Protein AF-A0A441TP13-F1 (afdb_monomer)

Nearest PDB structures (foldseek):
  1lea-assembly1_A  TM=7.183E-01  e=1.952E-02  Escherichia coli
  1leb-assembly1_A  TM=7.577E-01  e=7.371E-02  Escherichia coli
  3jso-assembly1_B  TM=7.380E-01  e=6.957E-02  Escherichia coli K-12
  5fd6-assembly2_C  TM=6.391E-01  e=6.957E-02  Rhizobium leguminosarum bv. viciae
  5ey2-assembly1_D  TM=4.368E-01  e=7.434E-01  Bacillus cereus ATCC 14579

Solvent-accessible surface area (backbone atoms only — not comparable to full-atom values): 8084 Å² total; per-residue (Å²): 108,68,78,59,50,68,39,88,64,44,77,23,45,45,64,70,59,55,49,51,54,49,50,54,48,29,46,77,72,72,40,57,91,72,62,68,55,70,72,56,44,48,56,54,48,52,41,56,64,56,32,63,70,90,78,46,84,79,52,67,76,56,55,52,53,56,56,58,34,66,79,44,59,77,76,48,27,40,46,50,53,52,49,50,49,24,33,77,71,71,45,74,46,74,48,45,64,56,45,7,48,25,59,74,37,89,44,47,71,57,22,50,50,51,50,52,51,42,33,74,70,60,50,35,48,81,44,66,50,100,83,70,49,58,43,49,43,68,56,79,134

Foldseek 3Di:
DVVQVVPVCSLQADLVVSLVVQCVVCVVVVNNVVRDDSVVSVVVSVCVSCVVPPDRPPPVVVVVLLVLLVVDDPLLSSLSSVQAVCQVVVHFGDQLCSQQRSSVHRDSVVSVVSVVVCVVSQQWDWDADPVGGIDIHGRDD

Structure (mmCIF, N/CA/C/O backbone):
data_AF-A0A441TP13-F1
#
_entry.id   AF-A0A441TP13-F1
#
loop_
_atom_site.group_PDB
_atom_site.id
_atom_site.type_symbol
_atom_site.label_atom_id
_atom_site.label_alt_id
_atom_site.label_comp_id
_atom_site.label_asym_id
_atom_site.label_entity_id
_atom_site.label_seq_id
_atom_site.pdbx_PDB_ins_code
_atom_site.Cartn_x
_atom_site.Cartn_y
_atom_site.Cartn_z
_atom_site.occupancy
_atom_site.B_iso_or_equiv
_atom_site.auth_seq_id
_atom_site.auth_comp_id
_atom_site.auth_asym_id
_atom_site.auth_atom_id
_atom_site.pdbx_PDB_model_num
ATOM 1 N N . LEU A 1 1 ? 6.213 -7.451 -19.110 1.00 63.38 1 LEU A N 1
ATOM 2 C CA . LEU A 1 1 ? 5.313 -6.929 -18.051 1.00 63.38 1 LEU A CA 1
ATOM 3 C C . LEU A 1 1 ? 4.604 -8.044 -17.280 1.00 63.38 1 LEU A C 1
ATOM 5 O O . LEU A 1 1 ? 4.784 -8.091 -16.073 1.00 63.38 1 LEU A O 1
ATOM 9 N N . ARG A 1 2 ? 3.884 -8.974 -17.937 1.00 64.75 2 ARG A N 1
ATOM 10 C CA . ARG A 1 2 ? 3.243 -10.126 -17.258 1.00 64.75 2 ARG A CA 1
ATOM 11 C C . ARG A 1 2 ? 4.195 -10.891 -16.329 1.00 64.75 2 ARG A C 1
ATOM 13 O O . ARG A 1 2 ? 3.844 -11.111 -15.188 1.00 64.75 2 ARG A O 1
ATOM 20 N N . ALA A 1 3 ? 5.426 -11.179 -16.759 1.00 64.81 3 ALA A N 1
ATOM 21 C CA . ALA A 1 3 ? 6.427 -11.856 -15.920 1.00 64.81 3 ALA A CA 1
ATOM 22 C C . ALA A 1 3 ? 6.905 -11.043 -14.695 1.00 64.81 3 ALA A C 1
ATOM 24 O O . ALA A 1 3 ? 7.287 -11.623 -13.686 1.00 64.81 3 ALA A O 1
ATOM 25 N N . VAL A 1 4 ? 6.885 -9.704 -14.768 1.00 64.06 4 VAL A N 1
ATOM 26 C CA . VAL A 1 4 ? 7.178 -8.839 -13.610 1.00 64.06 4 VAL A CA 1
ATOM 27 C C . VAL A 1 4 ? 5.997 -8.874 -12.646 1.00 64.06 4 VAL A C 1
ATOM 29 O O . VAL A 1 4 ? 6.210 -9.034 -11.455 1.00 64.06 4 VAL A O 1
ATOM 32 N N . LEU A 1 5 ? 4.770 -8.814 -13.170 1.00 62.06 5 LEU A N 1
ATOM 33 C CA . LEU A 1 5 ? 3.522 -8.823 -12.401 1.00 62.06 5 LEU A CA 1
ATOM 34 C C . LEU A 1 5 ? 3.104 -10.199 -11.867 1.00 62.06 5 LEU A C 1
ATOM 36 O O . LEU A 1 5 ? 2.311 -10.259 -10.937 1.00 62.06 5 LEU A O 1
ATOM 40 N N . ALA A 1 6 ? 3.638 -11.280 -12.436 1.00 57.81 6 ALA A N 1
ATOM 41 C CA . ALA A 1 6 ? 3.421 -12.650 -11.981 1.00 57.81 6 ALA A CA 1
ATOM 42 C C . ALA A 1 6 ? 4.165 -12.963 -10.675 1.00 57.81 6 ALA A C 1
ATOM 44 O O . ALA A 1 6 ? 3.892 -13.984 -10.050 1.00 57.81 6 ALA A O 1
ATOM 45 N N . GLN A 1 7 ? 5.105 -12.106 -10.256 1.00 51.69 7 GLN A N 1
ATOM 46 C CA . GLN A 1 7 ? 5.691 -12.229 -8.928 1.00 51.69 7 GLN A CA 1
ATOM 47 C C . GLN A 1 7 ? 4.630 -11.880 -7.872 1.00 51.69 7 GLN A C 1
ATOM 49 O O . GLN A 1 7 ? 3.944 -10.859 -8.022 1.00 51.69 7 GLN A O 1
ATOM 54 N N . PRO A 1 8 ? 4.530 -12.653 -6.776 1.00 40.97 8 PRO A N 1
ATOM 55 C CA . PRO A 1 8 ? 3.729 -12.242 -5.636 1.00 40.97 8 PRO A CA 1
ATOM 56 C C . PRO A 1 8 ? 4.160 -10.831 -5.204 1.00 40.97 8 PRO A C 1
ATOM 58 O O . PRO A 1 8 ? 5.347 -10.493 -5.197 1.00 40.97 8 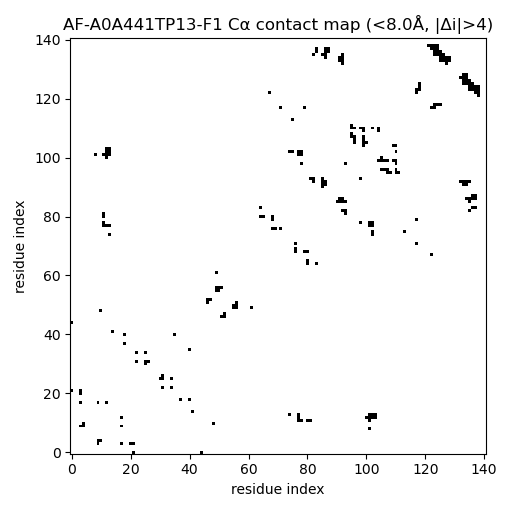PRO A O 1
ATOM 61 N N . ASP A 1 9 ? 3.173 -9.978 -4.935 1.00 46.69 9 ASP A N 1
ATOM 62 C CA . ASP A 1 9 ? 3.314 -8.565 -4.557 1.00 46.69 9 ASP A CA 1
ATOM 63 C C . ASP A 1 9 ? 3.714 -7.576 -5.670 1.00 46.69 9 ASP A C 1
ATOM 65 O O . ASP A 1 9 ? 3.705 -6.365 -5.434 1.00 46.69 9 ASP A O 1
ATOM 69 N N . ALA A 1 10 ? 4.020 -8.011 -6.899 1.00 52.50 10 ALA A N 1
ATOM 70 C CA . ALA A 1 10 ? 4.426 -7.083 -7.966 1.00 52.50 10 ALA A CA 1
ATOM 71 C C . ALA A 1 10 ? 3.327 -6.104 -8.398 1.00 52.50 10 ALA A C 1
ATOM 73 O O . ALA A 1 10 ? 3.622 -4.996 -8.850 1.00 52.50 10 ALA A O 1
ATOM 74 N N . GLY A 1 11 ? 2.061 -6.462 -8.174 1.00 53.53 11 GLY A N 1
ATOM 75 C CA . GLY A 1 11 ? 0.934 -5.543 -8.313 1.00 53.53 11 GLY A CA 1
ATOM 76 C C . GLY A 1 11 ? 1.043 -4.299 -7.425 1.00 53.53 11 GLY A C 1
ATOM 77 O O . GLY A 1 11 ? 0.409 -3.301 -7.736 1.00 53.53 11 GLY A O 1
ATOM 78 N N . PHE A 1 12 ? 1.887 -4.298 -6.387 1.00 51.16 12 PHE A N 1
ATOM 79 C CA . PHE A 1 12 ? 1.863 -3.287 -5.322 1.00 51.16 12 PHE A CA 1
ATOM 80 C C . PHE A 1 12 ? 3.241 -2.719 -4.947 1.00 51.16 12 PHE A C 1
ATOM 82 O O . PHE A 1 12 ? 3.339 -1.885 -4.052 1.00 51.16 12 PHE A O 1
ATOM 89 N N . ARG A 1 13 ? 4.315 -3.136 -5.630 1.00 61.12 13 ARG A N 1
ATOM 90 C CA . ARG A 1 13 ? 5.662 -2.571 -5.435 1.00 61.12 13 ARG A CA 1
ATOM 91 C C . ARG A 1 13 ? 5.765 -1.136 -5.970 1.00 61.12 13 ARG A C 1
ATOM 93 O O . ARG A 1 13 ? 5.041 -0.743 -6.894 1.00 61.12 13 ARG A O 1
ATOM 100 N N . VAL A 1 14 ? 6.710 -0.373 -5.416 1.00 62.00 14 VAL A N 1
ATOM 101 C CA . VAL A 1 14 ? 7.054 0.988 -5.859 1.00 62.00 14 VAL A CA 1
ATOM 102 C C . VAL A 1 14 ? 7.355 0.990 -7.360 1.00 62.00 14 VAL A C 1
ATOM 104 O O . VAL A 1 14 ? 8.145 0.181 -7.847 1.00 62.00 14 VAL A O 1
ATOM 107 N N . ILE A 1 15 ? 6.745 1.926 -8.092 1.00 67.69 15 ILE A N 1
ATOM 108 C CA . ILE A 1 15 ? 6.832 2.012 -9.559 1.00 67.69 15 ILE A CA 1
ATOM 109 C C . ILE A 1 15 ? 8.290 2.078 -10.026 1.00 67.69 15 ILE A C 1
ATOM 111 O O . ILE A 1 15 ? 8.651 1.389 -10.974 1.00 67.69 15 ILE A O 1
ATOM 115 N N . GLY A 1 16 ? 9.137 2.847 -9.335 1.00 64.88 16 GLY A N 1
ATOM 116 C CA . GLY A 1 16 ? 10.564 2.946 -9.651 1.00 64.88 16 GLY A CA 1
ATOM 117 C C . GLY A 1 16 ? 11.303 1.607 -9.547 1.00 64.88 16 GLY A C 1
ATOM 118 O O . GLY A 1 16 ? 12.101 1.286 -10.421 1.00 64.88 16 GLY A O 1
ATOM 119 N N . VAL A 1 17 ? 10.991 0.787 -8.539 1.00 67.12 17 VAL A N 1
ATOM 120 C CA . VAL A 1 17 ? 11.589 -0.551 -8.367 1.00 67.12 17 VAL A CA 1
ATOM 121 C C . VAL A 1 17 ? 11.109 -1.497 -9.466 1.00 67.12 17 VAL A C 1
ATOM 123 O O . VAL A 1 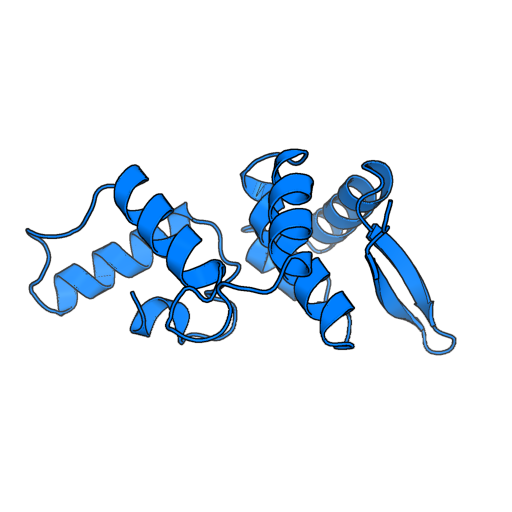17 ? 11.918 -2.167 -10.103 1.00 67.12 17 VAL A O 1
ATOM 126 N N . LEU A 1 18 ? 9.802 -1.498 -9.749 1.00 71.31 18 LEU A N 1
ATOM 127 C CA . LEU A 1 18 ? 9.222 -2.295 -10.834 1.00 71.31 18 LEU A CA 1
ATOM 128 C C . LEU A 1 18 ? 9.779 -1.903 -12.202 1.00 71.31 18 LEU A C 1
ATOM 130 O O . LEU A 1 18 ? 9.981 -2.769 -13.050 1.00 71.31 18 LEU A O 1
ATOM 134 N N . TYR A 1 19 ? 10.038 -0.613 -12.410 1.00 79.69 19 TYR A N 1
ATOM 135 C CA . TYR A 1 19 ? 10.637 -0.106 -13.633 1.00 79.69 19 TYR A CA 1
ATOM 136 C C . TYR A 1 19 ? 12.079 -0.595 -13.793 1.00 79.69 19 TYR A C 1
ATOM 138 O O . TYR A 1 19 ? 12.423 -1.112 -14.850 1.00 79.69 19 TYR A O 1
ATOM 146 N N . GLN A 1 20 ? 12.900 -0.520 -12.740 1.00 75.25 20 GLN A N 1
ATOM 147 C CA . GLN A 1 20 ? 14.275 -1.031 -12.777 1.00 75.25 20 GLN A CA 1
ATOM 148 C C . GLN A 1 20 ? 14.319 -2.549 -13.006 1.00 75.25 20 GLN A C 1
ATOM 150 O O . GLN A 1 20 ? 15.057 -3.011 -13.874 1.00 75.25 20 GLN A O 1
ATOM 155 N N . GLU A 1 21 ? 13.486 -3.334 -12.314 1.00 77.50 21 GLU A N 1
ATOM 156 C CA . GLU A 1 21 ? 13.382 -4.781 -12.564 1.00 77.50 21 GLU A CA 1
ATOM 157 C C . GLU A 1 21 ? 12.932 -5.089 -14.000 1.00 77.50 21 GLU A C 1
ATOM 159 O O . GLU A 1 21 ? 13.449 -6.008 -14.642 1.00 77.50 21 GLU A O 1
ATOM 164 N N . PHE A 1 22 ? 11.974 -4.321 -14.521 1.00 80.31 22 PHE A N 1
ATOM 165 C CA . PHE A 1 22 ? 11.489 -4.465 -15.888 1.00 80.31 22 PHE A CA 1
ATOM 166 C C . PHE A 1 22 ? 12.585 -4.148 -16.916 1.00 80.31 22 PHE A C 1
ATOM 168 O O . PHE A 1 22 ? 12.785 -4.937 -17.838 1.00 80.31 22 PHE A O 1
ATOM 175 N N . VAL A 1 23 ? 13.349 -3.069 -16.717 1.00 84.12 23 VAL A N 1
ATOM 176 C CA . VAL A 1 23 ? 14.508 -2.703 -17.549 1.00 84.12 23 VAL A CA 1
ATOM 177 C C . VAL A 1 23 ? 15.564 -3.812 -17.528 1.00 84.12 23 VAL A C 1
ATOM 179 O O . VAL A 1 23 ? 16.050 -4.215 -18.584 1.00 84.12 23 VAL A O 1
ATOM 182 N N . VAL A 1 24 ? 15.907 -4.334 -16.344 1.00 83.94 24 VAL A N 1
ATOM 183 C CA . VAL A 1 24 ? 16.891 -5.419 -16.188 1.00 83.94 24 VAL A CA 1
ATOM 184 C C . VAL A 1 24 ? 16.449 -6.668 -16.949 1.00 83.94 24 VAL A C 1
ATOM 186 O O . VAL A 1 24 ? 17.236 -7.226 -17.711 1.00 83.94 24 VAL A O 1
ATOM 189 N N . ARG A 1 25 ? 15.183 -7.078 -16.820 1.00 80.88 25 ARG A N 1
ATOM 190 C CA . ARG A 1 25 ? 14.651 -8.234 -17.559 1.00 80.88 25 ARG A CA 1
ATOM 191 C C . ARG A 1 25 ? 14.627 -8.003 -19.065 1.00 80.88 25 ARG A C 1
ATOM 193 O O . ARG A 1 25 ? 15.030 -8.888 -19.805 1.00 80.88 25 ARG A O 1
ATOM 200 N N . CYS A 1 26 ? 14.225 -6.820 -19.529 1.00 84.25 26 CYS A N 1
ATOM 201 C CA . CYS A 1 26 ? 14.297 -6.495 -20.953 1.00 84.25 26 CYS A CA 1
ATOM 202 C C . CYS A 1 26 ? 15.728 -6.608 -21.489 1.00 84.25 26 CYS A C 1
ATOM 204 O O . CYS A 1 26 ? 15.907 -7.077 -22.602 1.00 84.25 26 CYS A O 1
ATOM 206 N N . ARG A 1 27 ? 16.753 -6.243 -20.710 1.00 83.12 27 ARG A N 1
ATOM 207 C CA . ARG A 1 27 ? 18.155 -6.425 -21.121 1.00 83.12 27 ARG A CA 1
ATOM 208 C C . ARG A 1 27 ? 18.559 -7.894 -21.214 1.00 83.12 27 ARG A C 1
ATOM 210 O O . ARG A 1 27 ? 19.192 -8.261 -22.196 1.00 83.12 27 ARG A O 1
ATOM 217 N N . ILE A 1 28 ? 18.182 -8.713 -20.229 1.00 82.69 28 ILE A N 1
ATOM 218 C CA . ILE A 1 28 ? 18.466 -10.161 -20.226 1.00 82.69 28 ILE A CA 1
ATOM 219 C C . ILE A 1 28 ? 17.841 -10.840 -21.455 1.00 82.69 28 ILE A C 1
ATOM 221 O O . ILE A 1 28 ? 18.482 -11.669 -22.086 1.00 82.69 28 ILE A O 1
ATOM 225 N N . GLU A 1 29 ? 16.631 -10.429 -21.834 1.00 82.62 29 GLU A N 1
ATOM 226 C CA . GLU A 1 29 ? 15.887 -10.958 -22.988 1.00 82.62 29 GLU A CA 1
ATOM 227 C C . GLU A 1 29 ? 16.285 -10.310 -24.334 1.00 82.62 29 GLU A C 1
ATOM 229 O O . GLU A 1 29 ? 15.633 -10.537 -25.350 1.00 82.62 29 GLU A O 1
ATOM 234 N N . GLY A 1 30 ? 17.308 -9.446 -24.368 1.00 85.38 30 GLY A N 1
ATOM 235 C CA . GLY A 1 30 ? 17.747 -8.765 -25.598 1.00 85.38 30 GLY A CA 1
ATOM 236 C C . GLY A 1 30 ? 16.809 -7.657 -26.111 1.00 85.38 30 GLY A C 1
ATOM 237 O O . GLY A 1 30 ? 16.993 -7.144 -27.209 1.00 85.38 30 GLY A O 1
ATOM 238 N N . LEU A 1 31 ? 15.830 -7.231 -25.312 1.00 86.12 31 LEU A N 1
ATOM 239 C CA . LEU A 1 31 ? 14.821 -6.203 -25.612 1.00 86.12 31 LEU A CA 1
ATOM 240 C C . LEU A 1 31 ? 15.210 -4.794 -25.119 1.00 86.12 31 LEU A C 1
ATOM 242 O O . LEU A 1 31 ? 14.348 -3.939 -24.914 1.00 86.12 31 LEU A O 1
ATOM 246 N N . ALA A 1 32 ? 16.497 -4.527 -24.883 1.00 78.31 32 ALA A N 1
ATOM 247 C CA . ALA A 1 32 ? 16.966 -3.282 -24.265 1.00 78.31 32 ALA A CA 1
ATOM 248 C C . ALA A 1 32 ? 16.617 -2.008 -25.064 1.00 78.31 32 ALA A C 1
ATOM 250 O O . ALA A 1 32 ? 16.390 -0.958 -24.468 1.00 78.31 32 ALA A O 1
ATOM 251 N N . SER A 1 33 ? 16.559 -2.098 -26.396 1.00 81.88 33 SER A N 1
ATOM 252 C CA . SER A 1 33 ? 16.272 -0.974 -27.301 1.00 81.88 33 SER A CA 1
ATOM 253 C C . SER A 1 33 ? 14.798 -0.563 -27.344 1.00 81.88 33 SER A C 1
ATOM 255 O O . SER A 1 33 ? 14.485 0.520 -27.827 1.00 81.88 33 SER A O 1
ATOM 257 N N . VAL A 1 34 ? 13.895 -1.405 -26.836 1.00 82.44 34 VAL A N 1
ATOM 258 C CA . VAL A 1 34 ? 12.437 -1.197 -26.880 1.00 82.44 34 VAL A CA 1
ATOM 259 C C . VAL A 1 34 ? 11.832 -1.007 -25.490 1.00 82.44 34 VAL A C 1
ATOM 261 O O . VAL A 1 34 ? 10.622 -1.141 -25.303 1.00 82.44 34 VAL A O 1
ATOM 264 N N . VAL A 1 35 ? 12.670 -0.713 -24.491 1.00 85.94 35 VAL A N 1
ATOM 265 C CA . VAL A 1 35 ? 12.212 -0.455 -23.127 1.00 85.94 35 VAL A CA 1
ATOM 266 C C . VAL A 1 35 ? 11.413 0.857 -23.106 1.00 85.94 35 VAL A C 1
ATOM 268 O O . VAL A 1 35 ? 11.991 1.904 -23.394 1.00 85.94 35 VAL A O 1
ATOM 271 N N . PRO A 1 36 ? 10.104 0.839 -22.775 1.00 84.94 36 PRO A N 1
ATOM 272 C CA . PRO A 1 36 ? 9.322 2.057 -22.583 1.00 84.94 36 PRO A CA 1
ATOM 273 C C . PRO A 1 36 ? 9.949 2.949 -21.515 1.00 84.94 36 PRO A C 1
ATOM 275 O O . PRO A 1 36 ? 10.484 2.445 -20.533 1.00 84.94 36 PRO A O 1
ATOM 278 N N . ASP A 1 37 ? 9.815 4.264 -21.670 1.00 85.75 37 ASP A N 1
ATOM 279 C CA . ASP A 1 37 ? 10.173 5.217 -20.623 1.00 85.75 37 ASP A CA 1
ATOM 280 C C . ASP A 1 37 ? 9.274 5.074 -19.379 1.00 85.75 37 ASP A C 1
ATOM 282 O O . ASP A 1 37 ? 8.253 4.377 -19.375 1.00 85.75 37 ASP A O 1
ATOM 286 N N . LEU A 1 38 ? 9.655 5.736 -18.284 1.00 75.25 38 LEU A N 1
ATOM 287 C CA . LEU A 1 38 ? 8.926 5.640 -17.020 1.00 75.25 38 LEU A CA 1
ATOM 288 C C . LEU A 1 38 ? 7.442 6.065 -17.143 1.00 75.25 38 LEU A C 1
ATOM 290 O O . LEU A 1 38 ? 6.586 5.349 -16.614 1.00 75.25 38 LEU A O 1
ATOM 294 N N . PRO A 1 39 ? 7.081 7.158 -17.849 1.00 77.56 39 PRO A N 1
ATOM 295 C CA . PRO A 1 39 ? 5.680 7.496 -18.107 1.00 77.56 39 PRO A CA 1
ATOM 296 C C . PRO A 1 39 ? 4.905 6.420 -18.884 1.00 77.56 39 PRO A 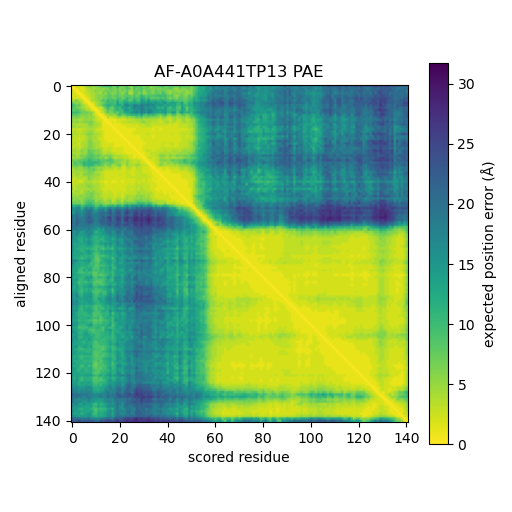C 1
ATOM 298 O O . PRO A 1 39 ? 3.761 6.112 -18.538 1.00 77.56 39 PRO A O 1
ATOM 301 N N . ALA A 1 40 ? 5.489 5.822 -19.925 1.00 78.88 40 ALA A N 1
ATOM 302 C CA . ALA A 1 40 ? 4.857 4.748 -20.687 1.00 78.88 40 ALA A CA 1
ATOM 303 C C . ALA A 1 40 ? 4.717 3.469 -19.858 1.00 78.88 40 ALA A C 1
ATOM 305 O O . ALA A 1 40 ? 3.652 2.845 -19.866 1.00 78.88 40 ALA A O 1
ATOM 306 N N . PHE A 1 41 ? 5.742 3.124 -19.079 1.00 82.00 41 PHE A N 1
ATOM 307 C CA . PHE A 1 41 ? 5.697 2.019 -18.132 1.00 82.00 41 PHE A CA 1
ATOM 308 C C . PHE A 1 41 ? 4.599 2.220 -17.085 1.00 82.00 41 PHE A C 1
ATOM 310 O O . PHE A 1 41 ? 3.827 1.295 -16.841 1.00 82.00 41 PHE A O 1
ATOM 317 N N . ARG A 1 42 ? 4.457 3.434 -16.534 1.00 73.50 42 ARG A N 1
ATOM 318 C CA . ARG A 1 42 ? 3.349 3.802 -15.637 1.00 73.50 42 ARG A CA 1
ATOM 319 C C . ARG A 1 42 ? 1.996 3.513 -16.274 1.00 73.50 42 ARG A C 1
ATOM 321 O O . ARG A 1 42 ? 1.206 2.792 -15.681 1.00 73.50 42 ARG A O 1
ATOM 328 N N . ARG A 1 43 ? 1.752 3.974 -17.507 1.00 71.50 43 ARG A N 1
ATOM 329 C CA . ARG A 1 43 ? 0.491 3.693 -18.224 1.00 71.50 43 ARG A CA 1
ATOM 330 C C . ARG A 1 43 ? 0.248 2.194 -18.407 1.00 71.50 43 ARG A C 1
ATOM 332 O O . ARG A 1 43 ? -0.873 1.723 -18.232 1.00 71.50 43 ARG A O 1
ATOM 339 N N . MET A 1 44 ? 1.281 1.430 -18.758 1.00 75.00 44 MET A N 1
ATOM 340 C CA . MET A 1 44 ? 1.177 -0.026 -18.903 1.00 75.00 44 MET A CA 1
ATOM 341 C C . MET A 1 44 ? 0.891 -0.723 -17.566 1.00 75.00 44 MET A C 1
ATOM 343 O O . MET A 1 44 ? 0.073 -1.639 -17.525 1.00 75.00 44 MET A O 1
ATOM 347 N N . LEU A 1 45 ? 1.534 -0.278 -16.486 1.00 73.06 45 LEU A N 1
ATOM 348 C CA . LEU A 1 45 ? 1.364 -0.800 -15.136 1.00 73.06 45 LEU A CA 1
ATOM 349 C C . LEU A 1 45 ? -0.020 -0.472 -14.574 1.00 73.06 45 LEU A C 1
ATOM 351 O O . LEU A 1 45 ? -0.657 -1.366 -14.034 1.00 73.06 45 LEU A O 1
ATOM 355 N N . THR A 1 46 ? -0.511 0.758 -14.742 1.00 62.72 46 THR A N 1
ATOM 356 C CA . THR A 1 46 ? -1.874 1.155 -14.358 1.00 62.72 46 THR A CA 1
ATOM 357 C C . THR A 1 46 ? -2.905 0.288 -15.067 1.00 62.72 46 THR A C 1
ATOM 359 O O . THR A 1 46 ? -3.771 -0.274 -14.407 1.00 62.72 46 THR A O 1
ATOM 362 N N . ARG A 1 47 ? -2.764 0.077 -16.385 1.00 61.53 47 ARG A N 1
ATOM 363 C CA . ARG A 1 47 ? -3.660 -0.821 -17.132 1.00 61.53 47 ARG A CA 1
ATOM 364 C C . ARG A 1 47 ? -3.616 -2.256 -16.611 1.00 61.53 47 ARG A C 1
ATOM 366 O O . ARG A 1 47 ? -4.652 -2.886 -16.446 1.00 61.53 47 ARG A O 1
ATOM 373 N N . ALA A 1 48 ? -2.424 -2.768 -16.324 1.00 67.19 48 ALA A N 1
ATOM 374 C CA . ALA A 1 48 ? -2.271 -4.127 -15.823 1.00 67.19 48 ALA A CA 1
ATOM 375 C C . ALA A 1 48 ? -2.758 -4.300 -14.369 1.00 67.19 48 ALA A C 1
ATOM 377 O O . ALA A 1 48 ? -3.292 -5.351 -14.034 1.00 67.19 48 ALA A O 1
ATOM 378 N N . ARG A 1 49 ? -2.605 -3.275 -13.517 1.00 61.59 49 ARG A N 1
ATOM 379 C CA . ARG A 1 49 ? -3.126 -3.224 -12.137 1.00 61.59 49 ARG A CA 1
ATOM 380 C C . ARG A 1 49 ? -4.643 -3.102 -12.094 1.00 61.59 49 ARG A C 1
ATOM 382 O O . ARG A 1 49 ? -5.260 -3.727 -11.246 1.00 61.59 49 ARG A O 1
ATOM 389 N N . ALA A 1 50 ? -5.223 -2.360 -13.033 1.00 51.28 50 ALA A N 1
ATOM 390 C CA . ALA A 1 50 ? -6.664 -2.248 -13.228 1.00 51.28 50 ALA A CA 1
ATOM 391 C C . ALA A 1 50 ? -7.303 -3.533 -13.792 1.00 51.28 50 ALA A C 1
ATOM 393 O O . ALA A 1 50 ? -8.455 -3.508 -14.204 1.00 51.28 50 ALA A O 1
ATOM 394 N N . GLY A 1 51 ? -6.558 -4.643 -13.890 1.00 51.28 51 GLY A N 1
ATOM 395 C CA . GLY A 1 51 ? -7.098 -5.893 -14.415 1.00 51.28 51 GLY A CA 1
ATOM 396 C C . GLY A 1 51 ? -7.529 -5.805 -15.881 1.00 51.28 51 GLY A C 1
ATOM 397 O O . GLY A 1 51 ? -8.252 -6.677 -16.343 1.00 51.28 51 GLY A O 1
ATOM 398 N N . LEU A 1 52 ? -7.046 -4.818 -16.656 1.00 45.97 52 LEU A N 1
ATOM 399 C CA . LEU A 1 52 ? -7.312 -4.699 -18.101 1.00 45.97 52 LEU A CA 1
ATOM 400 C C . LEU A 1 52 ? -6.520 -5.738 -18.927 1.00 45.97 52 LEU A C 1
ATOM 402 O O . LEU A 1 52 ? -6.167 -5.513 -20.085 1.00 45.97 52 LEU A O 1
ATOM 406 N N . GLY A 1 53 ? -6.218 -6.886 -18.315 1.00 43.56 53 GLY A N 1
ATOM 407 C CA . GLY A 1 53 ? -6.191 -8.172 -18.991 1.00 43.56 53 GLY A CA 1
ATOM 408 C C . GLY A 1 53 ? -7.609 -8.745 -18.968 1.00 43.56 53 GLY A C 1
ATOM 409 O O . GLY A 1 53 ? -7.993 -9.362 -17.987 1.00 43.56 53 GLY A O 1
ATOM 410 N N . SER A 1 54 ? -8.350 -8.463 -20.040 1.00 40.97 54 SER A N 1
ATOM 411 C CA . SER A 1 54 ? -9.649 -9.012 -20.473 1.00 40.97 54 SER A CA 1
ATOM 412 C C . SER A 1 54 ? -10.866 -9.092 -19.530 1.00 40.97 54 SER A C 1
ATOM 414 O O . SER A 1 54 ? -11.950 -8.958 -20.079 1.00 40.97 54 SER A O 1
ATOM 416 N N . ASP A 1 55 ? -10.776 -9.218 -18.199 1.00 41.22 55 ASP A N 1
ATOM 417 C CA . ASP A 1 55 ? -11.949 -9.683 -17.414 1.00 41.22 55 ASP A CA 1
ATOM 418 C C . ASP A 1 55 ? -12.471 -8.770 -16.284 1.00 41.22 55 ASP A C 1
ATOM 420 O O . ASP A 1 55 ? -13.497 -9.084 -15.692 1.00 41.22 55 ASP A O 1
ATOM 424 N N . MET A 1 56 ? -11.853 -7.619 -15.988 1.00 43.62 56 MET A N 1
ATOM 425 C CA . MET A 1 56 ? -12.308 -6.746 -14.876 1.00 43.62 56 MET A CA 1
ATOM 426 C C . MET A 1 56 ? -12.568 -5.280 -15.249 1.00 43.62 56 MET A C 1
ATOM 428 O O . MET A 1 56 ? -12.733 -4.427 -14.383 1.00 43.62 56 MET A O 1
ATOM 432 N N . ALA A 1 57 ? -12.671 -4.973 -16.543 1.00 41.06 57 ALA A N 1
ATOM 433 C CA . ALA A 1 57 ? -12.881 -3.612 -17.051 1.00 41.06 57 ALA A CA 1
ATOM 434 C C . ALA A 1 57 ? -14.266 -2.991 -16.739 1.00 41.06 57 ALA A C 1
ATOM 436 O O . ALA A 1 57 ? -14.498 -1.848 -17.125 1.00 41.06 57 ALA A O 1
ATOM 437 N N . GLY A 1 58 ? -15.177 -3.727 -16.090 1.00 46.16 58 GLY A N 1
ATOM 438 C CA . GLY A 1 58 ? -16.567 -3.314 -15.853 1.00 46.16 58 GLY A CA 1
ATOM 439 C C . GLY A 1 58 ? -16.983 -3.204 -14.385 1.00 46.16 58 GLY A C 1
ATOM 440 O O . GLY A 1 58 ? -18.170 -3.073 -14.122 1.00 46.16 58 GLY A O 1
ATOM 441 N N . ASP A 1 59 ? -16.051 -3.303 -13.435 1.00 57.75 59 ASP A N 1
ATOM 442 C CA . ASP A 1 59 ? -16.386 -3.217 -12.011 1.00 57.75 59 ASP A CA 1
ATOM 443 C C . ASP A 1 59 ? -16.240 -1.767 -11.522 1.00 57.75 59 ASP A C 1
ATOM 445 O O . ASP A 1 59 ? -15.140 -1.303 -11.196 1.00 57.75 59 ASP A O 1
ATOM 449 N N . ASP A 1 60 ? -17.361 -1.037 -11.504 1.00 62.78 60 ASP A N 1
ATOM 450 C CA . ASP A 1 60 ? -17.481 0.345 -11.005 1.00 62.78 60 ASP A CA 1
ATOM 451 C C . ASP A 1 60 ? -16.813 0.519 -9.629 1.00 62.78 60 ASP A C 1
ATOM 453 O O . ASP A 1 60 ? -16.222 1.558 -9.317 1.00 62.78 60 ASP A O 1
ATOM 457 N N . ALA A 1 61 ? -16.799 -0.547 -8.829 1.00 65.56 61 ALA A N 1
ATOM 458 C CA . ALA A 1 61 ? -16.252 -0.548 -7.488 1.00 65.56 61 ALA A CA 1
ATOM 459 C C . ALA A 1 61 ? -14.709 -0.482 -7.448 1.00 65.56 61 ALA A C 1
ATOM 461 O O . ALA A 1 61 ? -14.144 -0.179 -6.395 1.00 65.56 61 ALA A O 1
ATOM 462 N N . TRP A 1 62 ? -14.005 -0.770 -8.550 1.00 71.94 62 TRP A N 1
ATOM 463 C CA . TRP A 1 62 ? -12.552 -0.567 -8.675 1.00 71.94 62 TRP A CA 1
ATOM 464 C C . TRP A 1 62 ? -12.189 0.812 -9.221 1.00 71.94 62 TRP A C 1
ATOM 466 O O . TRP A 1 62 ? -11.110 1.330 -8.907 1.00 71.94 62 TRP A O 1
ATOM 476 N N . GLN A 1 63 ? -13.083 1.423 -10.002 1.00 72.81 63 GLN A N 1
ATOM 477 C CA . GLN A 1 63 ? -12.908 2.801 -10.454 1.00 72.81 63 GLN A CA 1
ATOM 478 C C . GLN A 1 63 ? -12.959 3.769 -9.271 1.00 72.81 63 GLN A C 1
ATOM 480 O O . GLN A 1 63 ? -12.070 4.613 -9.151 1.00 72.81 63 GLN A O 1
ATOM 485 N N . ASP A 1 64 ? -13.914 3.582 -8.355 1.00 80.38 64 ASP A N 1
ATOM 486 C CA . ASP A 1 64 ? -14.008 4.383 -7.130 1.00 80.38 64 ASP A CA 1
ATOM 487 C C . ASP A 1 64 ? -12.738 4.265 -6.269 1.00 80.38 64 ASP A C 1
ATOM 489 O O . ASP A 1 64 ? -12.110 5.263 -5.914 1.00 80.38 64 ASP A O 1
ATOM 493 N N . VAL A 1 65 ? -12.256 3.042 -6.032 1.00 80.88 65 VAL A N 1
ATOM 494 C CA . VAL A 1 65 ? -11.011 2.816 -5.279 1.00 80.88 65 VAL A CA 1
ATOM 495 C C . VAL A 1 65 ? -9.820 3.521 -5.938 1.00 80.88 65 VAL A C 1
ATOM 497 O O . VAL A 1 65 ? -9.013 4.144 -5.246 1.00 80.88 65 VAL A O 1
ATOM 500 N N . SER A 1 66 ? -9.709 3.484 -7.268 1.00 78.19 66 SER A N 1
ATOM 501 C CA . SER A 1 66 ? -8.646 4.199 -7.983 1.00 78.19 66 SER A CA 1
ATOM 502 C C . SER A 1 66 ? -8.786 5.724 -7.885 1.00 78.19 66 SER A C 1
ATOM 504 O O . SER A 1 66 ? -7.775 6.425 -7.787 1.00 78.19 66 SER A O 1
ATOM 506 N N . ALA A 1 67 ? -10.009 6.255 -7.911 1.00 84.38 67 ALA A N 1
ATOM 507 C CA . ALA A 1 67 ? -10.260 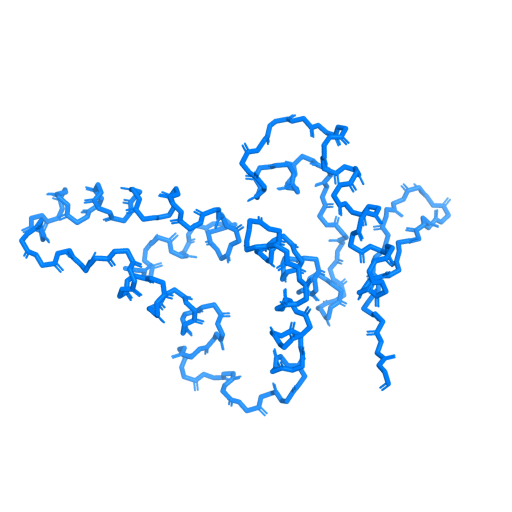7.681 -7.727 1.00 84.38 67 ALA A CA 1
ATOM 508 C C . ALA A 1 67 ? -9.845 8.121 -6.317 1.00 84.38 67 ALA A C 1
ATOM 510 O O . ALA A 1 67 ? -9.091 9.081 -6.155 1.00 84.38 67 ALA A O 1
ATOM 511 N N . ARG A 1 68 ? -10.227 7.349 -5.300 1.00 88.00 68 ARG A N 1
ATOM 512 C CA . ARG A 1 68 ? -9.892 7.605 -3.895 1.00 88.00 68 ARG A CA 1
ATOM 513 C C . ARG A 1 68 ? -8.401 7.484 -3.603 1.00 88.00 68 ARG A C 1
ATOM 515 O O . ARG A 1 68 ? -7.860 8.286 -2.846 1.00 88.00 68 ARG A O 1
ATOM 522 N N . ALA A 1 69 ? -7.704 6.558 -4.264 1.00 85.12 69 ALA A N 1
ATOM 523 C CA . ALA A 1 69 ? -6.247 6.473 -4.193 1.00 85.12 69 ALA A CA 1
ATOM 524 C C . ALA A 1 69 ? -5.572 7.790 -4.608 1.00 85.12 69 ALA A C 1
ATOM 526 O O . ALA A 1 69 ? -4.529 8.136 -4.062 1.00 85.12 69 ALA A O 1
ATOM 527 N N . SER A 1 70 ? -6.176 8.555 -5.522 1.00 85.31 70 SER A N 1
ATOM 528 C CA . SER A 1 70 ? -5.613 9.821 -6.010 1.00 85.31 70 SER A CA 1
ATOM 529 C C . SER A 1 70 ? -5.590 10.935 -4.952 1.00 85.31 70 SER A C 1
ATOM 531 O O . SER A 1 70 ? -4.908 11.936 -5.155 1.00 85.31 70 SER A O 1
ATOM 533 N N . LEU A 1 71 ? -6.275 10.755 -3.815 1.00 89.69 71 LEU A N 1
ATOM 534 C CA . LEU A 1 71 ? -6.192 11.644 -2.648 1.00 89.69 71 LEU A CA 1
ATOM 535 C C . LEU A 1 71 ? -4.877 11.478 -1.869 1.00 89.69 71 LEU A C 1
ATOM 537 O O . LEU A 1 71 ? -4.525 12.331 -1.058 1.00 89.69 71 LEU A O 1
ATOM 541 N N . LEU A 1 72 ? -4.143 10.386 -2.106 1.00 88.50 72 LEU A N 1
ATOM 542 C CA . LEU A 1 72 ? -2.879 10.096 -1.440 1.00 88.50 72 LEU A CA 1
ATOM 543 C C . LEU A 1 72 ? -1.670 10.524 -2.283 1.00 88.50 72 LEU A C 1
ATOM 545 O O . LEU A 1 72 ? -1.715 10.458 -3.520 1.00 88.50 72 LEU A O 1
ATOM 549 N N . PRO A 1 73 ? -0.536 10.841 -1.625 1.00 87.75 73 PRO A N 1
ATOM 550 C CA . PRO A 1 73 ? 0.763 10.923 -2.280 1.00 87.75 73 PRO A CA 1
ATOM 551 C C . PRO A 1 73 ? 1.053 9.681 -3.128 1.00 87.75 73 PRO A C 1
ATOM 553 O O . PRO A 1 73 ? 0.720 8.558 -2.742 1.00 87.75 73 PRO A O 1
ATOM 556 N N . GLU A 1 74 ? 1.688 9.875 -4.285 1.00 79.06 74 GLU A N 1
ATOM 557 C CA . GLU A 1 74 ? 1.860 8.820 -5.291 1.00 79.06 74 GLU A CA 1
ATOM 558 C C . GLU A 1 74 ? 2.573 7.564 -4.747 1.00 79.06 74 GLU A C 1
ATOM 560 O O . GLU A 1 74 ? 2.243 6.432 -5.107 1.00 79.06 74 GLU A O 1
ATOM 565 N N . ASP A 1 75 ? 3.523 7.748 -3.831 1.00 77.56 75 ASP A N 1
ATOM 566 C CA . ASP A 1 75 ? 4.261 6.679 -3.156 1.00 77.56 75 ASP A CA 1
ATOM 567 C C . ASP A 1 75 ? 3.389 5.841 -2.202 1.00 77.56 75 ASP A C 1
ATOM 569 O O . ASP A 1 75 ? 3.743 4.702 -1.891 1.00 77.56 75 ASP A O 1
ATOM 573 N N . MET A 1 76 ? 2.236 6.361 -1.773 1.00 86.44 76 MET A N 1
ATOM 574 C CA . MET A 1 76 ? 1.293 5.702 -0.860 1.00 86.44 76 MET A CA 1
ATOM 575 C C . MET A 1 76 ? 0.124 5.031 -1.595 1.00 86.44 76 MET A C 1
ATOM 577 O O . MET A 1 76 ? -0.460 4.081 -1.069 1.00 86.44 76 MET A O 1
ATOM 581 N N . GLN A 1 77 ? -0.181 5.450 -2.829 1.00 83.81 77 GLN A N 1
ATOM 582 C CA . GLN A 1 77 ? -1.308 4.921 -3.614 1.00 83.81 77 GLN A CA 1
ATOM 583 C C . GLN A 1 77 ? -1.224 3.405 -3.794 1.00 83.81 77 GLN A C 1
ATOM 585 O O . GLN A 1 77 ? -2.198 2.691 -3.579 1.00 83.81 77 GLN A O 1
ATOM 590 N N . GLY A 1 78 ? -0.037 2.883 -4.122 1.00 77.44 78 GLY A N 1
ATOM 591 C CA . GLY A 1 78 ? 0.164 1.440 -4.289 1.00 77.44 78 GLY A CA 1
ATOM 592 C C . GLY A 1 78 ? -0.122 0.636 -3.017 1.00 77.44 78 GLY A C 1
ATOM 593 O O . GLY A 1 78 ? -0.625 -0.485 -3.096 1.00 77.44 78 GLY A O 1
ATOM 594 N N . VAL A 1 79 ? 0.150 1.224 -1.850 1.00 86.75 79 VAL A N 1
ATOM 595 C CA . VAL A 1 79 ? -0.105 0.590 -0.555 1.00 86.75 79 VAL A CA 1
ATOM 596 C C . VAL A 1 79 ? -1.591 0.622 -0.216 1.00 86.75 79 VAL A C 1
ATOM 598 O O . VAL A 1 79 ? -2.135 -0.395 0.207 1.00 86.75 79 VAL A O 1
ATOM 601 N N . PHE A 1 80 ? -2.272 1.739 -0.474 1.00 89.56 80 PHE A N 1
ATOM 602 C CA . PHE A 1 80 ? -3.725 1.805 -0.337 1.00 89.56 80 PHE A CA 1
ATOM 603 C C . PHE A 1 80 ? -4.428 0.787 -1.243 1.00 89.56 80 PHE A C 1
ATOM 605 O O . PHE A 1 80 ? -5.266 0.038 -0.758 1.00 89.56 80 PHE A O 1
ATOM 612 N N . MET A 1 81 ? -4.025 0.660 -2.512 1.00 81.62 81 MET A N 1
ATOM 613 C CA . MET A 1 81 ? -4.595 -0.340 -3.429 1.00 81.62 81 MET A CA 1
ATOM 614 C C . MET A 1 81 ? -4.398 -1.783 -2.933 1.00 81.62 81 MET A C 1
ATOM 616 O O . MET A 1 81 ? -5.283 -2.621 -3.105 1.00 81.62 81 MET A O 1
ATOM 620 N N . MET A 1 82 ? -3.257 -2.087 -2.300 1.00 80.50 82 MET A N 1
ATOM 621 C CA . MET A 1 82 ? -3.010 -3.395 -1.675 1.00 80.50 82 MET A CA 1
ATOM 622 C C . MET A 1 82 ? -4.011 -3.672 -0.548 1.00 80.50 82 MET A C 1
ATOM 624 O O . MET A 1 82 ? -4.579 -4.761 -0.473 1.00 80.50 82 MET A O 1
ATOM 628 N N . ILE A 1 83 ? -4.217 -2.685 0.323 1.00 87.81 83 ILE A N 1
ATOM 629 C CA . ILE A 1 83 ? -5.139 -2.775 1.458 1.00 87.81 83 ILE A CA 1
ATOM 630 C C . ILE A 1 83 ? -6.586 -2.878 0.964 1.00 87.81 83 ILE A C 1
ATOM 632 O O . ILE A 1 83 ? -7.331 -3.736 1.429 1.00 87.81 83 ILE A O 1
ATOM 636 N N . ALA A 1 84 ? -6.957 -2.057 -0.018 1.00 87.50 84 ALA A N 1
ATOM 637 C CA . ALA A 1 84 ? -8.278 -2.041 -0.629 1.00 87.50 84 ALA A CA 1
ATOM 638 C C . ALA A 1 84 ? -8.634 -3.391 -1.252 1.00 87.50 84 ALA A C 1
ATOM 640 O O . ALA A 1 84 ? -9.737 -3.889 -1.047 1.00 87.50 84 ALA A O 1
ATOM 641 N N . ARG A 1 85 ? -7.682 -4.029 -1.946 1.00 79.19 85 ARG A N 1
ATOM 642 C CA . ARG A 1 85 ? -7.870 -5.389 -2.458 1.00 79.19 85 ARG A CA 1
ATOM 643 C C . ARG A 1 85 ? -8.127 -6.385 -1.339 1.00 79.19 85 ARG A C 1
ATOM 645 O O . ARG A 1 85 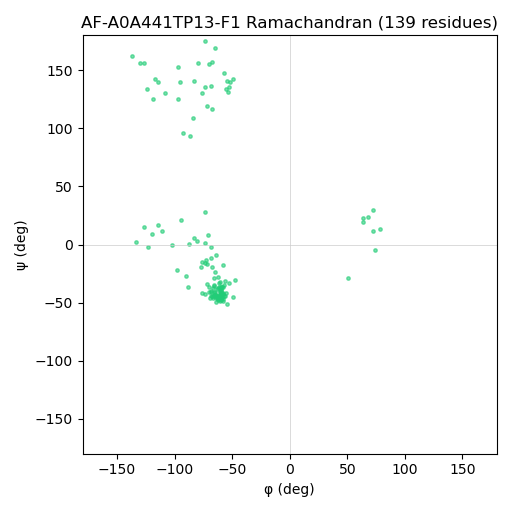? -9.067 -7.162 -1.439 1.00 79.19 85 ARG A O 1
ATOM 652 N N . ALA A 1 86 ? -7.302 -6.364 -0.292 1.00 79.50 86 ALA A N 1
ATOM 653 C CA . ALA A 1 86 ? -7.471 -7.287 0.822 1.00 79.50 86 ALA A CA 1
ATOM 654 C C . ALA A 1 86 ? -8.851 -7.123 1.480 1.00 79.50 86 ALA A C 1
ATOM 656 O O . ALA A 1 86 ? -9.511 -8.118 1.753 1.00 79.50 86 ALA A O 1
ATOM 657 N N . ALA A 1 87 ? -9.315 -5.881 1.643 1.00 86.19 87 ALA A N 1
ATOM 658 C CA . ALA A 1 87 ? -10.638 -5.582 2.177 1.00 86.19 87 ALA A CA 1
ATOM 659 C C . ALA A 1 87 ? -11.777 -6.086 1.266 1.00 86.19 87 ALA A C 1
ATOM 661 O O . ALA A 1 87 ? -12.665 -6.783 1.750 1.00 86.19 87 ALA A O 1
ATOM 662 N N . LYS A 1 88 ? -11.746 -5.789 -0.045 1.00 78.75 88 LYS A N 1
ATOM 663 C CA . LYS A 1 88 ? -12.807 -6.200 -0.992 1.00 78.75 88 LYS A CA 1
ATOM 664 C C . LYS A 1 88 ? -12.901 -7.718 -1.174 1.00 78.75 88 LYS A C 1
ATOM 666 O O . LYS A 1 88 ? -13.994 -8.241 -1.339 1.00 78.75 88 LYS A O 1
ATOM 671 N N . GLU A 1 89 ? -11.770 -8.417 -1.130 1.00 74.69 89 GLU A N 1
ATOM 672 C CA . GLU A 1 89 ? -11.693 -9.877 -1.309 1.00 74.69 89 GLU A CA 1
ATOM 673 C C . GLU A 1 89 ? -11.895 -10.655 0.008 1.00 74.69 89 GLU A C 1
ATOM 675 O O . GLU A 1 89 ? -11.794 -11.882 0.033 1.00 74.69 89 GLU A O 1
ATOM 680 N N . GLY A 1 90 ? -12.120 -9.958 1.132 1.00 73.69 90 GLY A N 1
ATOM 681 C CA . GLY A 1 90 ? -12.235 -10.577 2.457 1.00 73.69 90 GLY A CA 1
ATOM 682 C C . GLY A 1 90 ? -10.948 -11.265 2.931 1.00 73.69 90 GLY A C 1
ATOM 683 O O . GLY A 1 90 ? -10.987 -12.181 3.755 1.00 73.69 90 GLY A O 1
ATOM 684 N N . TRP A 1 91 ? -9.794 -10.867 2.394 1.00 78.56 91 TRP A N 1
ATOM 685 C CA . TRP A 1 91 ? -8.501 -11.427 2.767 1.00 78.56 91 TRP A CA 1
ATOM 686 C C . TRP A 1 91 ? -7.988 -10.822 4.080 1.00 78.56 91 TRP A C 1
ATOM 688 O O . TRP A 1 91 ? -8.329 -9.690 4.431 1.00 78.56 91 TRP A O 1
ATOM 698 N N . PRO A 1 92 ? -7.103 -11.534 4.803 1.00 75.56 92 PRO A N 1
ATOM 699 C CA . PRO A 1 92 ? -6.429 -10.965 5.962 1.00 75.56 92 PRO A CA 1
ATOM 700 C C . PRO A 1 92 ? -5.709 -9.657 5.614 1.00 75.56 92 PRO A C 1
ATOM 702 O O . PRO A 1 92 ? -5.059 -9.561 4.567 1.00 75.56 92 PRO A O 1
ATOM 705 N N . CYS A 1 93 ? -5.763 -8.672 6.518 1.00 82.94 93 CYS A N 1
ATOM 706 C CA . CYS A 1 93 ? -5.010 -7.433 6.342 1.00 82.94 93 CYS A CA 1
ATOM 707 C C . CYS A 1 93 ? -3.518 -7.750 6.134 1.00 82.94 93 CYS A C 1
A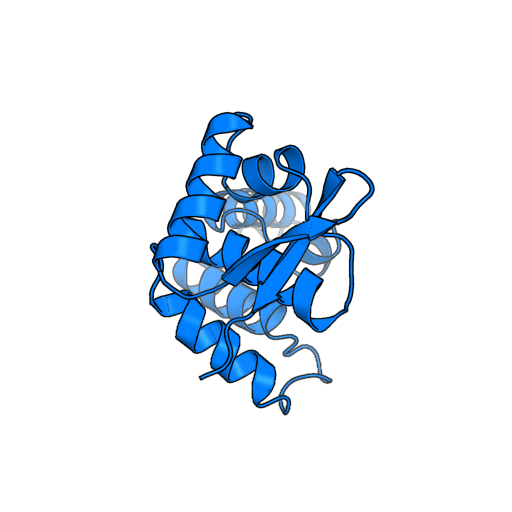TOM 709 O O . CYS A 1 93 ? -2.939 -8.515 6.918 1.00 82.94 93 CYS A O 1
ATOM 711 N N . PRO A 1 94 ? -2.858 -7.126 5.141 1.00 85.38 94 PRO A N 1
ATOM 712 C CA . PRO A 1 94 ? -1.419 -7.233 4.975 1.00 85.38 94 PRO A CA 1
ATOM 713 C C . PRO A 1 94 ? -0.674 -6.898 6.272 1.00 85.38 94 PRO A C 1
ATOM 715 O O . PRO A 1 94 ? -1.023 -5.958 6.993 1.00 85.38 94 PRO A O 1
ATOM 718 N N . SER A 1 95 ? 0.378 -7.662 6.568 1.00 85.81 95 SER A N 1
ATOM 719 C CA . SER A 1 95 ? 1.212 -7.411 7.746 1.00 85.81 95 SER A CA 1
ATOM 720 C C . SER A 1 95 ? 1.984 -6.096 7.614 1.00 85.81 95 SER A C 1
ATOM 722 O O . SER A 1 95 ? 2.306 -5.659 6.508 1.00 85.81 95 SER A O 1
ATOM 724 N N . ASP A 1 96 ? 2.390 -5.506 8.744 1.00 90.62 96 ASP A N 1
ATOM 725 C CA . ASP A 1 96 ? 3.242 -4.305 8.752 1.00 90.62 96 ASP A CA 1
ATOM 726 C C . ASP A 1 96 ? 4.514 -4.493 7.903 1.00 90.62 96 ASP A C 1
ATOM 728 O O . ASP A 1 96 ? 4.998 -3.552 7.281 1.00 90.62 96 ASP A O 1
ATOM 732 N N . ALA A 1 97 ? 5.057 -5.715 7.847 1.00 82.50 97 ALA A N 1
ATOM 733 C CA . ALA A 1 97 ? 6.225 -6.032 7.033 1.00 82.50 97 ALA A CA 1
ATOM 734 C C . ALA A 1 97 ? 5.910 -6.016 5.528 1.00 82.50 97 ALA A C 1
ATOM 736 O O . ALA A 1 97 ? 6.714 -5.511 4.747 1.00 82.50 97 ALA A O 1
ATOM 737 N N . ALA A 1 98 ? 4.754 -6.545 5.112 1.00 77.75 98 ALA A N 1
ATOM 738 C CA . ALA A 1 98 ? 4.310 -6.481 3.719 1.00 77.75 98 ALA A CA 1
ATOM 739 C C . ALA A 1 98 ? 4.048 -5.030 3.287 1.00 77.75 98 ALA A C 1
ATOM 741 O O . ALA A 1 98 ? 4.529 -4.602 2.239 1.00 77.75 98 ALA A O 1
ATOM 742 N N . ILE A 1 99 ? 3.389 -4.254 4.149 1.00 85.44 99 ILE A N 1
ATOM 743 C CA . ILE A 1 99 ? 3.114 -2.827 3.946 1.00 85.44 99 ILE A CA 1
ATOM 744 C C . ILE A 1 99 ? 4.416 -2.030 3.848 1.00 85.44 99 ILE A C 1
ATOM 746 O O . ILE A 1 99 ? 4.580 -1.226 2.932 1.00 85.44 99 ILE A O 1
ATOM 750 N N . ALA A 1 100 ? 5.375 -2.276 4.747 1.00 82.94 100 ALA A N 1
ATOM 751 C CA . ALA A 1 100 ? 6.675 -1.618 4.702 1.00 82.94 100 ALA A CA 1
ATOM 752 C C . ALA A 1 100 ? 7.370 -1.893 3.363 1.00 82.94 100 ALA A C 1
ATOM 754 O O . ALA A 1 100 ? 7.795 -0.946 2.703 1.00 82.94 100 ALA A O 1
ATOM 755 N N . ARG A 1 101 ? 7.425 -3.160 2.924 1.00 75.88 101 ARG A N 1
ATOM 756 C CA . ARG A 1 101 ? 8.055 -3.539 1.649 1.00 75.88 101 ARG A CA 1
ATOM 757 C C . ARG A 1 101 ? 7.374 -2.890 0.449 1.00 75.88 101 ARG A C 1
ATOM 759 O O . ARG A 1 101 ? 8.067 -2.385 -0.430 1.00 75.88 101 ARG A O 1
ATOM 766 N N . ALA A 1 102 ? 6.042 -2.867 0.423 1.00 74.50 102 ALA A N 1
ATOM 767 C CA . ALA A 1 102 ? 5.273 -2.196 -0.624 1.00 74.50 102 ALA A CA 1
ATOM 768 C C . ALA A 1 102 ? 5.591 -0.696 -0.689 1.00 74.50 102 ALA A C 1
ATOM 770 O O . ALA A 1 102 ? 5.729 -0.138 -1.775 1.00 74.50 102 ALA A O 1
ATOM 771 N N . TYR A 1 103 ? 5.812 -0.085 0.477 1.00 81.88 103 TYR A N 1
ATOM 772 C CA . TYR A 1 103 ? 6.225 1.306 0.618 1.00 81.88 103 TYR A CA 1
ATOM 773 C C . TYR A 1 103 ? 7.736 1.552 0.408 1.00 81.88 103 TYR A C 1
ATOM 775 O O . TYR A 1 103 ? 8.216 2.669 0.586 1.00 81.88 103 TYR A O 1
ATOM 783 N N . GLY A 1 104 ? 8.524 0.527 0.062 1.00 76.06 104 GLY A N 1
ATOM 784 C CA . GLY A 1 104 ? 9.977 0.655 -0.115 1.00 76.06 104 GLY A CA 1
ATOM 785 C C . GLY A 1 104 ? 10.755 0.827 1.197 1.00 76.06 104 GLY A C 1
ATOM 786 O O . GLY A 1 104 ? 11.798 1.474 1.230 1.00 76.06 104 GLY A O 1
ATOM 787 N N . SER A 1 105 ? 10.250 0.275 2.301 1.00 80.44 105 SER A N 1
ATOM 788 C CA . SER A 1 105 ? 10.841 0.360 3.636 1.00 80.44 105 SER A CA 1
ATOM 789 C C . SER A 1 105 ? 10.949 -1.012 4.311 1.00 80.44 105 SER A C 1
ATOM 791 O O . SER A 1 105 ? 10.172 -1.922 4.050 1.00 80.44 105 SER A O 1
ATOM 793 N N . HIS A 1 106 ? 11.870 -1.145 5.265 1.00 84.62 106 HIS A N 1
ATOM 794 C CA . HIS A 1 106 ? 11.889 -2.263 6.220 1.00 84.62 106 HIS A CA 1
ATOM 795 C C . HIS A 1 106 ? 11.342 -1.860 7.602 1.00 84.62 106 HIS A C 1
ATOM 797 O O . HIS A 1 106 ? 11.290 -2.670 8.525 1.00 84.62 106 HIS A O 1
ATOM 803 N N . SER A 1 107 ? 10.933 -0.597 7.779 1.00 92.25 107 SER A N 1
ATOM 804 C CA . SER A 1 107 ? 10.489 -0.078 9.072 1.00 92.25 107 SER A CA 1
ATOM 805 C C . SER A 1 107 ? 9.017 -0.395 9.335 1.00 92.25 107 SER A C 1
ATOM 807 O O . SER A 1 107 ? 8.126 0.259 8.792 1.00 92.25 107 SER A O 1
ATOM 809 N N . LEU A 1 108 ? 8.754 -1.318 10.265 1.00 93.94 108 LEU A N 1
ATOM 810 C CA . LEU A 1 108 ? 7.390 -1.639 10.717 1.00 93.94 108 LEU A CA 1
ATOM 811 C C . LEU A 1 108 ? 6.670 -0.412 11.293 1.00 93.94 108 LEU A C 1
ATOM 813 O O . LEU A 1 108 ? 5.485 -0.195 11.062 1.00 93.94 108 LEU A O 1
ATOM 817 N N . ARG A 1 109 ? 7.409 0.451 12.000 1.00 96.19 109 ARG A N 1
ATOM 818 C CA . ARG A 1 109 ? 6.880 1.713 12.531 1.00 96.19 109 ARG A CA 1
ATOM 819 C C . ARG A 1 109 ? 6.420 2.653 11.410 1.00 96.19 109 ARG A C 1
ATOM 821 O O . ARG A 1 109 ? 5.419 3.343 11.573 1.00 96.19 109 ARG A O 1
ATOM 828 N N . ARG A 1 110 ? 7.144 2.694 10.283 1.00 91.38 110 ARG A N 1
ATOM 829 C CA . ARG A 1 110 ? 6.756 3.496 9.110 1.00 91.38 110 ARG A CA 1
ATOM 830 C C . ARG A 1 110 ? 5.497 2.929 8.453 1.00 91.38 110 ARG A C 1
ATOM 832 O O . ARG A 1 110 ? 4.626 3.714 8.109 1.00 91.38 110 ARG A O 1
ATOM 839 N N . ALA A 1 111 ? 5.370 1.605 8.364 1.00 92.12 111 ALA A N 1
ATOM 840 C CA . ALA A 1 111 ? 4.155 0.951 7.877 1.00 92.12 111 ALA A CA 1
ATOM 841 C C . ALA A 1 111 ? 2.923 1.272 8.735 1.00 92.12 111 ALA A C 1
ATOM 843 O O . ALA A 1 111 ? 1.890 1.650 8.194 1.00 92.12 111 ALA A O 1
ATOM 844 N N . ARG A 1 112 ? 3.045 1.204 10.069 1.00 94.75 112 ARG A N 1
ATOM 845 C CA . ARG A 1 112 ? 1.948 1.575 10.983 1.00 94.75 112 ARG A CA 1
ATOM 846 C C . ARG A 1 112 ? 1.516 3.024 10.804 1.00 94.75 112 ARG A C 1
ATOM 848 O O . ARG A 1 112 ? 0.333 3.277 10.660 1.00 94.75 112 ARG A O 1
ATOM 855 N N . ARG A 1 113 ? 2.474 3.958 10.744 1.00 95.25 113 ARG A N 1
ATOM 856 C CA . ARG A 1 113 ? 2.167 5.373 10.475 1.00 95.25 113 ARG A CA 1
ATOM 857 C C . ARG A 1 113 ? 1.482 5.585 9.135 1.00 95.25 113 ARG A C 1
ATOM 859 O O . ARG A 1 113 ? 0.616 6.437 9.038 1.00 95.25 113 ARG A O 1
ATOM 866 N N . LEU A 1 114 ? 1.898 4.845 8.112 1.00 93.44 114 LEU A N 1
ATOM 867 C CA . LEU A 1 114 ? 1.284 4.934 6.797 1.00 93.44 114 LEU A CA 1
ATOM 868 C C . LEU A 1 114 ? -0.175 4.466 6.840 1.00 93.44 114 LEU A C 1
ATOM 870 O O . LEU A 1 114 ? -1.025 5.126 6.261 1.00 93.44 114 LEU A O 1
ATOM 874 N N . LEU A 1 115 ? -0.477 3.391 7.570 1.00 93.88 115 LEU A N 1
ATOM 875 C CA . LEU A 1 115 ? -1.861 2.972 7.796 1.00 93.88 115 LEU A CA 1
ATOM 876 C C . LEU A 1 115 ? -2.675 4.012 8.561 1.00 93.88 115 LEU A C 1
ATOM 878 O O . LEU A 1 115 ? -3.761 4.351 8.110 1.00 93.88 115 LEU A O 1
ATOM 882 N N . THR A 1 116 ? -2.133 4.543 9.660 1.00 95.75 116 THR A N 1
ATOM 883 C CA . THR A 1 116 ? -2.782 5.615 10.427 1.00 95.75 116 THR A CA 1
ATOM 884 C C . THR A 1 116 ? -3.076 6.821 9.543 1.00 95.75 116 THR A C 1
ATOM 886 O O . THR A 1 116 ? -4.185 7.327 9.55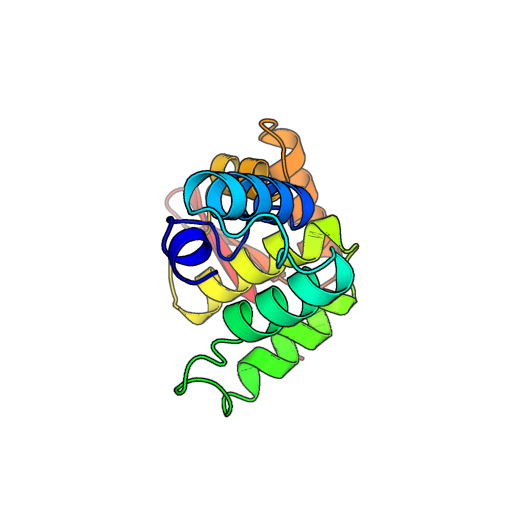9 1.00 95.75 116 THR A O 1
ATOM 889 N N . TYR A 1 117 ? -2.126 7.231 8.702 1.00 96.12 117 TYR A N 1
ATOM 890 C CA . TYR A 1 117 ? -2.339 8.339 7.778 1.00 96.12 117 TYR A CA 1
ATOM 891 C C . TYR A 1 117 ? -3.460 8.056 6.767 1.00 96.12 117 TYR A C 1
ATOM 893 O O . TYR A 1 117 ? -4.298 8.918 6.529 1.00 96.12 117 TYR A O 1
ATOM 901 N N . ILE A 1 118 ? -3.503 6.856 6.174 1.00 95.38 118 ILE A N 1
ATOM 902 C CA . ILE A 1 118 ? -4.566 6.472 5.227 1.00 95.38 118 ILE A CA 1
ATOM 903 C C . ILE A 1 118 ? -5.937 6.453 5.926 1.00 95.38 118 ILE A C 1
ATOM 905 O O . ILE A 1 118 ? -6.932 6.877 5.342 1.00 95.38 118 ILE A O 1
ATOM 909 N N . GLU A 1 119 ? -5.993 5.990 7.173 1.00 95.81 119 GLU A N 1
ATOM 910 C CA . GLU A 1 119 ? -7.198 6.031 8.007 1.00 95.81 119 GLU A CA 1
ATOM 911 C C . GLU A 1 119 ? -7.625 7.473 8.330 1.00 95.81 119 GLU A C 1
ATOM 913 O O . GLU A 1 119 ? -8.790 7.815 8.159 1.00 95.81 119 GLU A O 1
ATOM 918 N N . GLU A 1 120 ? -6.683 8.358 8.674 1.00 95.62 120 GLU A N 1
ATOM 919 C CA . GLU A 1 120 ? -6.924 9.796 8.881 1.00 95.62 120 GLU A CA 1
ATOM 920 C C . GLU A 1 120 ? -7.419 10.511 7.612 1.00 95.62 120 GLU A C 1
ATOM 922 O O . GLU A 1 120 ? -8.161 11.485 7.713 1.00 95.62 120 GLU A O 1
ATOM 927 N N . GLN A 1 121 ? -7.059 10.027 6.414 1.00 95.50 121 GLN A N 1
ATOM 928 C CA . GLN A 1 121 ? -7.631 10.513 5.148 1.00 95.50 121 GLN A CA 1
ATOM 929 C C . GLN A 1 121 ? -9.076 10.029 4.910 1.00 95.50 121 GLN A C 1
ATOM 931 O O . GLN A 1 121 ? -9.651 10.313 3.861 1.00 95.50 121 GLN A O 1
ATOM 936 N N . GLY A 1 122 ? -9.664 9.269 5.839 1.00 94.62 122 GLY A N 1
ATOM 937 C CA . GLY A 1 122 ? -11.006 8.704 5.700 1.00 94.62 122 GLY A CA 1
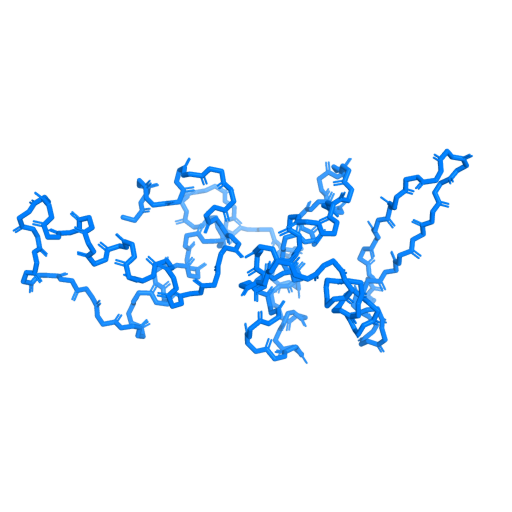ATOM 938 C C . GLY A 1 122 ? -11.089 7.638 4.610 1.00 94.62 122 GLY A C 1
ATOM 939 O O . GLY A 1 122 ? -12.152 7.417 4.031 1.00 94.62 122 GLY A O 1
ATOM 940 N N . LEU A 1 123 ? -9.962 7.000 4.271 1.00 95.12 123 LEU A N 1
ATOM 941 C CA . LEU A 1 123 ? -9.927 6.022 3.188 1.00 95.12 123 LEU A CA 1
ATOM 942 C C . LEU A 1 123 ? -10.266 4.607 3.653 1.00 95.12 123 LEU A C 1
ATOM 944 O O . LEU A 1 123 ? -10.936 3.846 2.947 1.00 95.12 123 LEU A O 1
ATOM 948 N N . ILE A 1 124 ? -9.817 4.271 4.856 1.00 95.06 124 ILE A N 1
ATOM 949 C CA . ILE A 1 124 ? -9.975 2.959 5.473 1.00 95.06 124 ILE A CA 1
ATOM 950 C C . ILE A 1 124 ? -10.356 3.108 6.942 1.00 95.06 124 ILE A C 1
ATOM 952 O O . ILE A 1 124 ? -10.091 4.142 7.545 1.00 95.06 124 ILE A O 1
ATOM 956 N N . VAL A 1 125 ? -10.884 2.035 7.521 1.00 94.75 125 VAL A N 1
ATOM 957 C CA . VAL A 1 125 ? -11.005 1.858 8.971 1.00 94.75 125 VAL A CA 1
ATOM 958 C C . VAL A 1 125 ? -10.204 0.628 9.372 1.00 94.75 125 VAL A C 1
ATOM 960 O O . VAL A 1 125 ? -10.423 -0.460 8.830 1.00 94.75 125 VAL A O 1
ATOM 963 N N . CYS A 1 126 ? -9.282 0.792 10.317 1.00 92.25 126 CYS A N 1
ATOM 964 C CA . CYS A 1 126 ? -8.495 -0.285 10.899 1.00 92.25 126 CYS A CA 1
ATOM 965 C C . CYS A 1 126 ? -9.119 -0.734 12.222 1.00 92.25 126 CYS A C 1
ATOM 967 O O . CYS A 1 126 ? -9.297 0.047 13.151 1.00 92.25 126 CYS A O 1
ATOM 969 N N . GLN A 1 127 ? -9.399 -2.027 12.342 1.00 90.81 127 GLN A N 1
ATOM 970 C CA . GLN A 1 127 ? -9.903 -2.633 13.573 1.00 90.81 127 GLN A CA 1
ATOM 971 C C . GLN A 1 127 ? -9.022 -3.813 13.963 1.00 90.81 127 GLN A C 1
ATO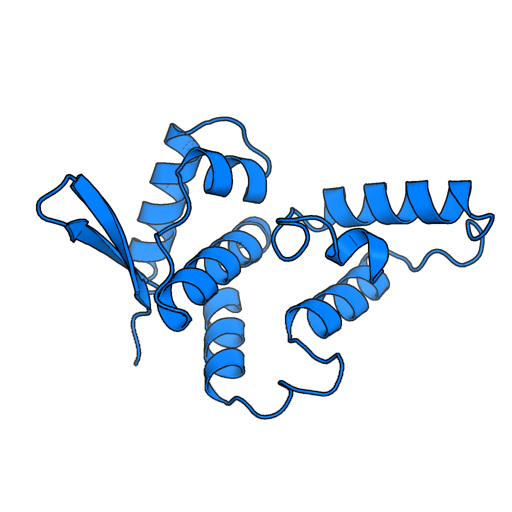M 973 O O . GLN A 1 127 ? -8.350 -4.407 13.118 1.00 90.81 127 GLN A O 1
ATOM 978 N N . PHE A 1 128 ? -9.020 -4.159 15.246 1.00 87.56 128 PHE A N 1
ATOM 979 C CA . PHE A 1 128 ? -8.431 -5.404 15.722 1.00 87.56 128 PHE A CA 1
ATOM 980 C C . PHE A 1 128 ? -9.556 -6.347 16.129 1.00 87.56 128 PHE A C 1
ATOM 982 O O . PHE A 1 128 ? -10.472 -5.942 16.843 1.00 87.56 128 PHE A O 1
ATOM 989 N N . ASP A 1 129 ? -9.502 -7.586 15.653 1.00 81.69 129 ASP A N 1
ATOM 990 C CA . ASP A 1 129 ? -10.432 -8.623 16.088 1.00 81.69 129 ASP A CA 1
ATOM 991 C C . ASP A 1 129 ? -10.109 -9.108 17.517 1.00 81.69 129 ASP A C 1
ATOM 993 O O . ASP A 1 129 ? -9.101 -8.734 18.126 1.00 81.69 129 ASP A O 1
ATOM 997 N N . GLY A 1 130 ? -10.963 -9.981 18.061 1.00 75.12 130 GLY A N 1
ATOM 998 C CA . GLY A 1 130 ? -10.800 -10.540 19.410 1.00 75.12 130 GLY A CA 1
ATOM 999 C C . GLY A 1 130 ? -9.548 -11.408 19.611 1.00 75.12 130 GLY A C 1
ATOM 1000 O O . GLY A 1 130 ? -9.241 -11.769 20.743 1.00 75.12 130 GLY A O 1
ATOM 1001 N N . VAL A 1 131 ? -8.814 -11.735 18.541 1.00 82.75 131 VAL A N 1
ATOM 1002 C CA . VAL A 1 131 ? -7.540 -12.475 18.568 1.00 82.75 131 VAL A CA 1
ATOM 1003 C C . VAL A 1 131 ? -6.345 -11.596 18.168 1.00 82.75 131 VAL A C 1
ATOM 1005 O O . VAL A 1 131 ? -5.237 -12.099 17.980 1.00 82.75 131 VAL A O 1
ATOM 1008 N N . GLY A 1 132 ? -6.537 -10.274 18.089 1.00 78.81 132 GLY A N 1
ATOM 1009 C CA . GLY A 1 132 ? -5.482 -9.290 17.854 1.00 78.81 132 GLY A CA 1
ATOM 1010 C C . GLY A 1 132 ? -5.025 -9.174 16.399 1.00 78.81 132 GLY A C 1
ATOM 1011 O O . GLY A 1 132 ? -3.985 -8.563 16.133 1.00 78.81 132 GLY A O 1
ATOM 1012 N N . ARG A 1 133 ? -5.761 -9.741 15.437 1.00 80.31 133 ARG A N 1
ATOM 1013 C CA . ARG A 1 133 ? -5.480 -9.558 14.008 1.00 80.31 133 ARG A CA 1
ATOM 1014 C C . ARG A 1 133 ? -6.092 -8.256 13.532 1.00 80.31 133 ARG A C 1
ATOM 1016 O O . ARG A 1 133 ? -7.200 -7.895 13.914 1.00 80.31 133 ARG A O 1
ATOM 1023 N N . ARG A 1 134 ? -5.360 -7.555 12.667 1.00 88.75 134 ARG A N 1
ATOM 1024 C CA . ARG A 1 134 ? -5.873 -6.351 12.023 1.00 88.75 134 ARG A CA 1
ATOM 1025 C C . ARG A 1 134 ? -6.852 -6.742 10.920 1.00 88.75 134 ARG A C 1
ATOM 1027 O O . ARG A 1 134 ? -6.504 -7.531 10.044 1.00 88.75 134 ARG A O 1
ATOM 1034 N N . THR A 1 135 ? -8.017 -6.123 10.938 1.00 88.62 135 THR A N 1
ATOM 1035 C CA . THR A 1 135 ? -9.000 -6.136 9.859 1.00 88.62 135 THR A CA 1
ATOM 1036 C C . THR A 1 135 ? -9.103 -4.721 9.315 1.00 88.62 135 THR A C 1
ATOM 1038 O O . THR A 1 135 ? -9.050 -3.755 10.078 1.00 88.62 135 THR A O 1
ATOM 1041 N N . VAL A 1 136 ? -9.208 -4.586 7.995 1.00 90.19 136 VAL A N 1
ATOM 1042 C CA . VAL A 1 136 ? -9.358 -3.283 7.347 1.00 90.19 136 VAL A CA 1
ATOM 1043 C C . VAL A 1 136 ? -10.612 -3.290 6.499 1.00 90.19 136 VAL A C 1
ATOM 1045 O O . VAL A 1 136 ? -10.839 -4.232 5.747 1.00 90.19 136 VAL A O 1
ATOM 1048 N N . THR A 1 137 ? -11.404 -2.231 6.623 1.00 92.44 137 THR A N 1
ATOM 1049 C CA . THR A 1 137 ? -12.594 -1.997 5.799 1.00 92.44 137 THR A CA 1
ATOM 1050 C C . THR A 1 137 ? -12.381 -0.726 4.990 1.00 92.44 137 THR A C 1
ATOM 1052 O O . THR A 1 137 ? -11.768 0.223 5.484 1.00 92.44 137 THR A O 1
ATOM 1055 N N . LEU A 1 138 ? -12.852 -0.703 3.745 1.00 91.50 138 LEU A N 1
ATOM 1056 C CA . LEU A 1 138 ? -12.905 0.532 2.972 1.00 91.50 138 LEU A CA 1
ATOM 1057 C C . LEU A 1 138 ? -14.038 1.401 3.509 1.00 91.50 138 LEU A C 1
ATOM 1059 O O . LEU A 1 138 ? -15.131 0.905 3.755 1.00 91.50 138 LEU A O 1
ATOM 1063 N N . VAL A 1 139 ? -13.781 2.694 3.679 1.00 91.38 139 VAL A N 1
ATOM 1064 C CA . VAL A 1 139 ? -14.876 3.648 3.890 1.00 91.38 139 VAL A CA 1
ATOM 1065 C C . VAL A 1 139 ? -15.589 3.796 2.548 1.00 91.38 139 VAL A C 1
ATOM 1067 O O . VAL A 1 139 ? -14.940 4.156 1.571 1.00 91.38 139 VAL A O 1
ATOM 1070 N N . GLU A 1 140 ? -16.870 3.466 2.466 1.00 77.00 140 GLU A N 1
ATOM 1071 C CA . GLU A 1 140 ? -17.710 3.770 1.301 1.00 77.00 140 GLU A CA 1
ATOM 1072 C C . GLU A 1 140 ? -18.452 5.085 1.591 1.00 77.00 140 GLU A C 1
ATOM 1074 O O . GLU A 1 140 ? -18.814 5.333 2.745 1.00 77.00 140 GLU A O 1
ATOM 1079 N N . LEU A 1 141 ? -18.575 5.960 0.586 1.00 56.41 141 LEU A N 1
ATOM 1080 C CA . LEU A 1 141 ? -19.316 7.226 0.684 1.00 56.41 141 LEU A CA 1
ATOM 1081 C C . LEU A 1 141 ? -20.785 7.025 0.313 1.00 56.41 141 LEU A C 1
ATOM 1083 O O . LEU A 1 141 ? -21.034 6.314 -0.685 1.00 56.41 141 LEU A O 1
#

Radius of gyration: 15.95 Å; Cα contacts (8 Å, |Δi|>4): 138; chains: 1; bounding box: 38×24×47 Å

Secondary structure (DSSP, 8-state):
-HHHHTSTTTTTS-HHHHHHHHHHHHHHTT-GGGPPPHHHHHHHHHHHHTTTTTT-TT-HHHHHHHHHHTTS-HHHHHHHHHHHHHHHTTPPPPPHHHHHHHTT---HHHHHHHHHHHHHTTSEEEEE-TTS-EEEEEPP-

pLDDT: mean 77.38, std 14.24, range [40.97, 96.19]

Mean predicted aligned error: 10.51 Å

Sequence (141 aa):
LRAVLAQPDAGFRVIGVLYQEFVVRCRIEGLASVVPDLPAFRRMLTRARAGLGSDMAGDDAWQDVSARASLLPEDMQGVFMMIARAAKEGWPCPSDAAIARAYGSHSLRRARRLLTYIEEQGLIVCQFDGVGRRTVTLVEL